Protein AF-A0A1W9MTR8-F1 (afdb_monomer_lite)

Foldseek 3Di:
DDPPPDPPPPPPVDPDDDQDDPRDGDPPDDPDPPPPPLPALQFQPDPDLAVVSLVQLVCVVVVHDDPRTDQSNDPPPPSDSHVVSNVVSVCVHVVVHD

Secondary structure (DSSP,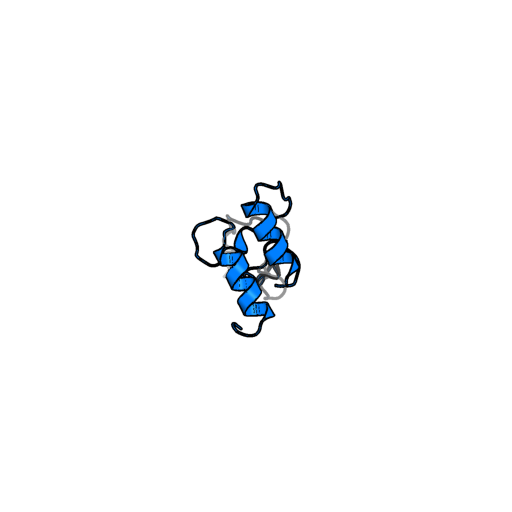 8-state):
--------TT-TT-TT--SEETTEE--------------TT--S-SSS-SHHHHHHHHHHHTT---SS--GGG-SSSSSS--HHHHHHHHHHHTTS--

Sequence (98 aa):
MMAYAGTLTTDQRGEGFPRVVNGRIDIGAFEGSLSSSPLYGNVNNDTTVDLTDAITALRVLAGISVTGLNPDADVNGDKKIGLEEVVYVLQKVAGLRN

Radius of gyration: 23.75 Å; chains: 1; bounding box: 46×62×35 Å

pLDDT: mean 81.11, std 17.85, range [42.81, 98.31]

Structure (mmCIF, N/CA/C/O backbone):
data_AF-A0A1W9MTR8-F1
#
_entry.id   AF-A0A1W9MTR8-F1
#
loop_
_atom_site.group_PDB
_atom_site.id
_atom_site.type_symbol
_atom_site.label_atom_id
_atom_site.label_alt_id
_atom_site.label_comp_id
_atom_site.label_asym_id
_atom_site.label_entity_id
_atom_site.label_seq_id
_atom_site.pdbx_PDB_ins_code
_atom_site.Cartn_x
_atom_site.Cartn_y
_atom_site.Cartn_z
_atom_site.occupancy
_atom_site.B_iso_or_equiv
_atom_site.auth_seq_id
_atom_site.auth_comp_id
_atom_site.auth_asym_id
_atom_site.auth_atom_id
_atom_site.pdbx_PDB_model_num
ATOM 1 N N . MET A 1 1 ? 33.886 50.713 -20.656 1.00 42.81 1 MET A N 1
ATOM 2 C CA . MET A 1 1 ? 32.485 50.613 -20.196 1.00 42.81 1 MET A CA 1
ATOM 3 C C . MET A 1 1 ? 32.413 49.411 -19.267 1.00 42.81 1 MET A C 1
ATOM 5 O O . MET A 1 1 ? 32.604 48.301 -19.737 1.00 42.81 1 MET A O 1
ATOM 9 N N . MET A 1 2 ? 32.315 49.640 -17.955 1.00 44.00 2 MET A N 1
ATOM 10 C CA . MET A 1 2 ? 32.367 48.581 -16.938 1.00 44.00 2 MET A CA 1
ATOM 11 C C . MET A 1 2 ? 30.987 47.929 -16.820 1.00 44.00 2 MET A C 1
ATOM 13 O O . MET A 1 2 ? 29.997 48.639 -16.657 1.00 44.00 2 MET A O 1
ATOM 17 N N . ALA A 1 3 ? 30.910 46.602 -16.926 1.00 48.75 3 ALA A N 1
ATOM 18 C CA . ALA A 1 3 ? 29.674 45.872 -16.676 1.00 48.75 3 ALA A CA 1
ATOM 19 C C . ALA A 1 3 ? 29.345 45.967 -15.179 1.00 48.75 3 ALA A C 1
ATOM 21 O O . ALA A 1 3 ? 30.090 45.475 -14.334 1.00 48.75 3 ALA A O 1
ATOM 22 N N . TYR A 1 4 ? 28.248 46.649 -14.858 1.00 53.72 4 TYR A N 1
ATOM 23 C CA . TYR A 1 4 ? 27.682 46.698 -13.518 1.00 53.72 4 TYR A CA 1
ATOM 24 C C . TYR A 1 4 ? 27.172 45.297 -13.163 1.00 53.72 4 TYR A C 1
ATOM 26 O O . TYR A 1 4 ? 26.123 44.867 -13.641 1.00 53.72 4 TYR A O 1
ATOM 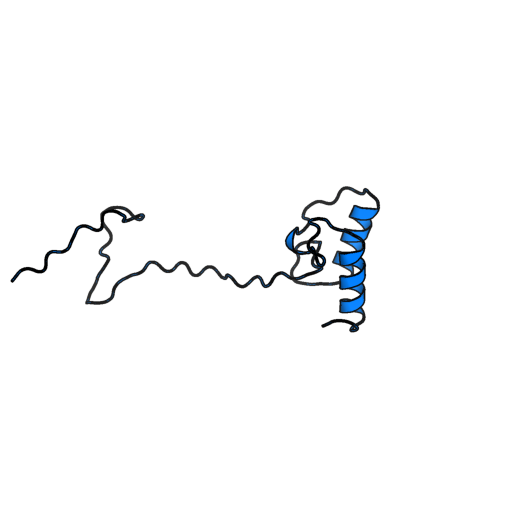34 N N . ALA A 1 5 ? 27.943 44.559 -12.3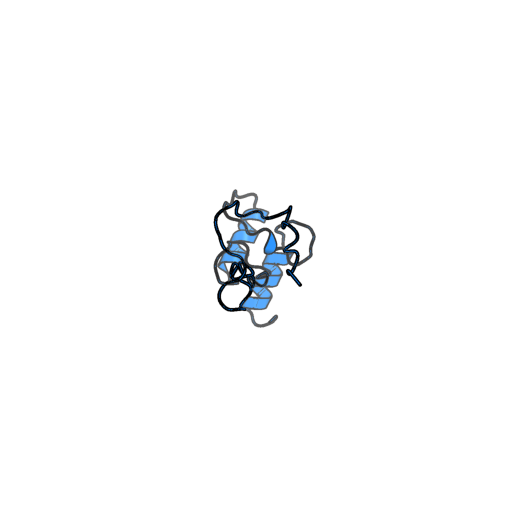64 1.00 52.62 5 ALA A N 1
ATOM 35 C CA . ALA A 1 5 ? 27.474 43.338 -11.730 1.00 52.62 5 ALA A CA 1
ATOM 36 C C . ALA A 1 5 ? 26.551 43.756 -10.583 1.00 52.62 5 ALA A C 1
ATOM 38 O O . ALA A 1 5 ? 27.010 44.024 -9.474 1.00 52.62 5 ALA A O 1
ATOM 39 N N . GLY A 1 6 ? 25.257 43.888 -10.882 1.00 54.25 6 GLY A N 1
ATOM 40 C CA . GLY A 1 6 ? 24.239 44.063 -9.856 1.00 54.25 6 GLY A CA 1
ATOM 41 C C . GLY A 1 6 ? 24.407 42.966 -8.810 1.00 54.25 6 GLY A C 1
ATOM 42 O O . GLY A 1 6 ? 24.397 41.778 -9.138 1.00 54.25 6 GLY A O 1
ATOM 43 N N . THR A 1 7 ? 24.634 43.374 -7.568 1.00 56.38 7 THR A N 1
ATOM 44 C CA . THR A 1 7 ? 24.758 42.489 -6.417 1.00 56.38 7 THR A CA 1
ATOM 45 C C . THR A 1 7 ? 23.505 41.619 -6.351 1.00 56.38 7 THR A C 1
ATOM 47 O O . THR A 1 7 ? 22.391 42.134 -6.277 1.00 56.38 7 THR A O 1
ATOM 50 N N . LEU A 1 8 ? 23.668 40.299 -6.427 1.00 56.91 8 LEU A N 1
ATOM 51 C CA . LEU A 1 8 ? 22.562 39.356 -6.287 1.00 56.91 8 LEU A CA 1
ATOM 52 C C . LEU A 1 8 ? 22.142 39.352 -4.817 1.00 56.91 8 LEU A C 1
ATOM 54 O O . LEU A 1 8 ? 22.771 38.715 -3.981 1.00 56.91 8 LEU A O 1
ATOM 58 N N . THR A 1 9 ? 21.098 40.111 -4.498 1.00 57.50 9 THR A N 1
ATOM 59 C CA . THR A 1 9 ? 20.636 40.343 -3.121 1.00 57.50 9 THR A CA 1
ATOM 60 C C . THR A 1 9 ? 19.959 39.126 -2.477 1.00 57.50 9 THR A C 1
ATOM 62 O O . THR A 1 9 ? 19.625 39.175 -1.298 1.00 57.50 9 THR A O 1
ATOM 65 N N . THR A 1 10 ? 19.767 38.029 -3.219 1.00 57.81 10 THR A N 1
ATOM 66 C CA . THR A 1 10 ? 19.098 36.794 -2.765 1.00 57.81 10 THR A CA 1
ATOM 67 C C . THR A 1 10 ? 19.965 35.538 -2.917 1.00 57.81 10 THR A C 1
ATOM 69 O O . THR A 1 10 ? 19.450 34.434 -3.104 1.00 57.81 10 THR A O 1
ATOM 72 N N . ASP A 1 11 ? 21.292 35.671 -2.833 1.00 63.94 11 ASP A N 1
ATOM 73 C CA . ASP A 1 11 ? 22.176 34.506 -2.762 1.00 63.94 11 ASP A CA 1
ATOM 74 C C . ASP A 1 11 ? 21.932 33.693 -1.476 1.00 63.94 11 ASP A C 1
ATOM 76 O O . ASP A 1 11 ? 22.363 34.077 -0.392 1.00 63.94 11 ASP A O 1
ATOM 80 N N . GLN A 1 12 ? 21.270 32.541 -1.599 1.00 61.19 12 GLN A N 1
ATOM 81 C CA . GLN A 1 12 ? 21.015 31.643 -0.468 1.00 61.19 12 GLN A CA 1
ATOM 82 C C . GLN A 1 12 ? 22.241 30.815 -0.028 1.00 61.19 12 GLN A C 1
ATOM 84 O O . GLN A 1 12 ? 22.157 30.129 0.987 1.00 61.19 12 GLN A O 1
ATOM 89 N N . ARG A 1 13 ? 23.374 30.856 -0.751 1.00 65.12 13 ARG A N 1
ATOM 90 C CA . ARG A 1 13 ? 24.605 30.108 -0.414 1.00 65.12 13 ARG A CA 1
ATOM 91 C C . ARG A 1 13 ? 25.617 30.908 0.416 1.00 65.12 13 ARG A C 1
ATOM 93 O O . ARG A 1 13 ? 26.515 30.301 0.992 1.00 65.12 13 ARG A O 1
ATOM 100 N N . GLY A 1 14 ? 25.473 32.232 0.493 1.00 61.16 14 GLY A N 1
ATOM 101 C CA . GLY A 1 14 ? 26.403 33.124 1.200 1.00 61.16 14 GLY A CA 1
ATOM 102 C C . GLY A 1 14 ? 27.602 33.593 0.359 1.00 61.16 14 GLY A C 1
ATOM 103 O O . GLY A 1 14 ? 27.837 33.114 -0.751 1.00 61.16 14 GLY A O 1
ATOM 104 N N . GLU A 1 15 ? 28.350 34.576 0.874 1.00 63.88 15 GLU A N 1
ATOM 105 C CA . GLU A 1 15 ? 29.499 35.171 0.173 1.00 63.88 15 GLU A CA 1
ATOM 106 C C . GLU A 1 15 ? 30.679 34.190 0.029 1.00 63.88 15 GLU A C 1
ATOM 108 O O . GLU A 1 15 ? 30.948 33.391 0.923 1.00 63.88 15 GLU A O 1
ATOM 113 N N . GLY A 1 16 ? 31.411 34.269 -1.091 1.00 65.69 16 GLY A N 1
ATOM 114 C CA . GLY A 1 16 ? 32.647 33.500 -1.321 1.00 65.69 16 GLY A CA 1
ATOM 115 C C . GLY A 1 16 ? 32.606 32.467 -2.454 1.00 65.69 16 GLY A C 1
ATOM 116 O O . GLY A 1 16 ? 33.641 31.884 -2.768 1.00 65.69 16 GLY A O 1
ATOM 117 N N . PHE A 1 17 ? 31.463 32.275 -3.121 1.00 62.16 17 PHE A N 1
ATOM 118 C CA . PHE A 1 17 ? 31.326 31.334 -4.242 1.00 62.16 17 PHE A CA 1
ATOM 119 C C . PHE A 1 17 ? 31.070 32.069 -5.573 1.00 62.16 17 PHE A C 1
ATOM 121 O O . PHE A 1 17 ? 29.953 32.545 -5.799 1.00 62.16 17 PHE A O 1
ATOM 128 N N . PRO A 1 18 ? 32.063 32.175 -6.483 1.00 65.44 18 PRO A N 1
ATOM 129 C CA . PRO A 1 18 ? 31.872 32.804 -7.789 1.00 65.44 18 PRO A CA 1
ATOM 130 C C . PRO A 1 18 ? 30.767 32.107 -8.599 1.00 65.44 18 PRO A C 1
ATOM 132 O O . PRO A 1 18 ? 30.869 30.929 -8.923 1.00 65.44 18 PRO A O 1
ATOM 135 N N . ARG A 1 19 ? 29.708 32.842 -8.958 1.00 64.62 19 ARG A N 1
ATOM 136 C CA . ARG A 1 19 ? 28.556 32.321 -9.730 1.00 64.62 19 ARG A CA 1
ATOM 137 C C . ARG A 1 19 ? 28.832 32.145 -11.220 1.00 64.62 19 ARG A C 1
ATOM 139 O O . ARG A 1 19 ? 28.071 31.478 -11.916 1.00 64.62 19 ARG A O 1
ATOM 146 N N . VAL A 1 20 ? 29.896 32.777 -11.702 1.00 63.88 20 VAL A N 1
ATOM 147 C CA . VAL A 1 20 ? 30.325 32.733 -13.095 1.00 63.88 20 VAL A CA 1
ATOM 148 C C . VAL A 1 20 ? 31.825 32.499 -13.108 1.00 63.88 20 VAL A C 1
ATOM 150 O O . VAL A 1 20 ? 32.592 33.353 -12.667 1.00 63.88 20 VAL A O 1
ATOM 153 N N . VAL A 1 21 ? 32.242 31.349 -13.631 1.00 65.38 21 VAL A N 1
ATOM 154 C CA . VAL A 1 21 ? 33.653 31.031 -13.876 1.00 65.38 21 VAL A CA 1
ATOM 155 C C . VAL A 1 21 ? 33.786 30.688 -15.355 1.00 65.38 21 VAL A C 1
ATOM 157 O O . VAL A 1 21 ? 33.062 29.838 -15.871 1.00 65.38 21 VAL A O 1
ATOM 160 N N . ASN A 1 22 ? 34.679 31.383 -16.066 1.00 54.50 22 ASN A N 1
ATOM 161 C CA . ASN A 1 22 ? 34.936 31.177 -17.499 1.00 54.50 22 ASN A CA 1
ATOM 162 C C . ASN A 1 22 ? 33.673 31.215 -18.389 1.00 54.50 22 ASN A C 1
ATOM 164 O O . ASN A 1 22 ? 33.537 30.428 -19.324 1.00 54.50 22 ASN A O 1
ATOM 168 N N . GLY A 1 23 ? 32.728 32.113 -18.089 1.00 63.56 23 GLY A N 1
ATOM 169 C CA . GLY A 1 23 ? 31.521 32.327 -18.900 1.00 63.56 23 GLY A CA 1
ATOM 170 C C . GLY A 1 23 ? 30.420 31.273 -18.736 1.00 63.56 23 GLY A C 1
ATOM 171 O O . GLY A 1 23 ? 29.387 31.380 -19.393 1.00 63.56 23 GLY A O 1
ATOM 172 N N . ARG A 1 24 ? 30.597 30.284 -17.852 1.00 55.78 24 ARG A N 1
ATOM 173 C CA . ARG A 1 24 ? 29.536 29.353 -17.451 1.00 55.78 24 ARG A CA 1
ATOM 174 C C . ARG A 1 24 ? 28.931 29.805 -16.124 1.00 55.78 24 ARG A C 1
ATOM 176 O O . ARG A 1 24 ? 29.660 30.081 -15.174 1.00 55.78 24 ARG A O 1
ATOM 183 N N . ILE A 1 25 ? 27.604 29.900 -16.092 1.00 65.88 25 ILE A N 1
ATOM 184 C CA . ILE A 1 25 ? 26.823 30.195 -14.887 1.00 65.88 25 ILE A CA 1
ATOM 185 C C . ILE A 1 25 ? 26.605 28.874 -14.148 1.00 65.88 25 ILE A C 1
ATOM 187 O O . ILE A 1 25 ? 26.066 27.934 -14.730 1.00 65.88 25 ILE A O 1
ATOM 191 N N . ASP A 1 26 ? 27.009 28.808 -12.884 1.00 64.94 26 ASP A N 1
ATOM 192 C CA . ASP A 1 26 ? 26.721 27.671 -12.010 1.00 64.94 26 ASP A CA 1
ATOM 193 C C . ASP A 1 26 ? 25.369 27.896 -11.306 1.00 64.94 26 ASP A C 1
ATOM 195 O O . ASP A 1 26 ? 25.219 28.793 -10.467 1.00 64.94 26 ASP A O 1
ATOM 199 N N . ILE A 1 27 ? 24.352 27.127 -11.709 1.00 66.44 27 ILE A N 1
ATOM 200 C CA . ILE A 1 27 ? 22.958 27.282 -11.254 1.00 66.44 27 ILE A CA 1
ATOM 201 C C . ILE A 1 27 ? 22.667 26.464 -9.982 1.00 66.44 27 ILE A C 1
ATOM 203 O O . ILE A 1 27 ? 21.611 26.640 -9.384 1.00 66.44 27 ILE A O 1
ATOM 207 N N . GLY A 1 28 ? 23.606 25.653 -9.479 1.00 62.84 28 GLY A N 1
ATOM 208 C CA . GLY A 1 28 ? 23.378 24.887 -8.247 1.00 62.84 28 GLY A CA 1
ATOM 209 C C . GLY A 1 28 ? 22.199 23.917 -8.369 1.00 62.84 28 GLY A C 1
ATOM 210 O O . GLY A 1 28 ? 21.285 23.941 -7.546 1.00 62.84 28 GLY A O 1
ATOM 211 N N . ALA A 1 29 ? 22.200 23.088 -9.415 1.00 66.38 29 ALA A N 1
ATOM 212 C CA . ALA A 1 29 ? 21.224 22.017 -9.552 1.00 66.38 29 ALA A CA 1
ATOM 213 C C . ALA A 1 29 ? 21.470 20.965 -8.460 1.00 66.38 29 ALA A C 1
ATOM 215 O O . ALA A 1 29 ? 22.528 20.341 -8.423 1.00 66.38 29 ALA A O 1
ATOM 216 N N . PHE A 1 30 ? 20.499 20.769 -7.569 1.00 61.38 30 PHE A N 1
ATOM 217 C CA . PHE A 1 30 ? 20.413 19.525 -6.818 1.00 61.38 30 PHE A CA 1
ATOM 218 C C . PHE A 1 30 ? 19.730 18.498 -7.728 1.00 61.38 30 PHE A C 1
ATOM 220 O O . PHE A 1 30 ? 18.631 18.734 -8.229 1.00 61.38 30 PHE A O 1
ATOM 227 N N . GLU A 1 31 ? 20.378 17.362 -7.973 1.00 58.69 31 GLU A N 1
ATOM 228 C CA . GLU A 1 31 ? 19.739 16.220 -8.626 1.00 58.69 31 GLU A CA 1
ATOM 229 C C . GLU A 1 31 ? 18.903 15.493 -7.571 1.00 58.69 31 GLU A C 1
ATOM 231 O O . GLU A 1 31 ? 19.322 14.515 -6.957 1.00 58.69 31 GLU A O 1
ATOM 236 N N . GLY A 1 32 ? 17.713 16.019 -7.287 1.00 60.22 32 GLY A N 1
ATOM 237 C CA . GLY A 1 32 ? 16.699 15.209 -6.631 1.00 60.22 32 GLY A CA 1
ATOM 238 C C . GLY A 1 32 ? 16.264 14.141 -7.627 1.00 60.22 32 GLY A C 1
ATOM 239 O O . GLY A 1 32 ? 15.776 14.485 -8.703 1.00 60.22 32 GLY A O 1
ATOM 240 N N . SER A 1 33 ? 16.424 12.860 -7.294 1.00 56.97 33 SER A N 1
ATOM 241 C CA . SER A 1 33 ? 15.787 11.769 -8.040 1.00 56.97 33 SER A CA 1
ATOM 242 C C . SER A 1 33 ? 14.267 11.856 -7.826 1.00 56.97 33 SER A C 1
ATOM 244 O O . SER A 1 33 ? 13.688 11.144 -7.014 1.00 56.97 33 SER A O 1
ATOM 246 N N . LEU A 1 34 ? 13.616 12.824 -8.476 1.00 55.97 34 LEU A N 1
ATOM 247 C CA . LEU A 1 34 ? 12.205 13.169 -8.290 1.00 55.97 34 LEU A CA 1
ATOM 248 C C . LEU A 1 34 ? 11.330 12.463 -9.320 1.00 55.97 34 LEU A C 1
ATOM 250 O O . LEU A 1 34 ? 10.566 13.080 -10.058 1.00 55.97 34 LEU A O 1
ATOM 254 N N . SER A 1 35 ? 11.439 11.142 -9.367 1.00 54.91 35 SER A N 1
ATOM 255 C CA . SER A 1 35 ? 10.401 10.328 -9.992 1.00 54.91 35 SER A CA 1
ATOM 256 C C . SER A 1 35 ? 10.123 9.083 -9.161 1.00 54.91 35 SER A C 1
ATOM 258 O O . SER A 1 35 ? 10.128 7.964 -9.660 1.00 54.91 35 SER A O 1
ATOM 260 N N . SER A 1 36 ? 9.807 9.273 -7.877 1.00 60.16 36 SER A N 1
ATOM 261 C CA . SER A 1 36 ? 8.892 8.336 -7.225 1.00 60.16 36 SER A CA 1
ATOM 262 C C . SER A 1 36 ? 7.512 8.578 -7.837 1.00 60.16 36 SER A C 1
ATOM 264 O O . SER A 1 36 ? 6.714 9.363 -7.327 1.00 60.16 36 SER A O 1
ATOM 266 N N . SER A 1 37 ? 7.257 7.987 -9.006 1.00 58.69 37 SER A N 1
ATOM 267 C CA . SER A 1 37 ? 5.883 7.855 -9.482 1.00 58.69 37 SER A CA 1
ATOM 268 C C . SER A 1 37 ? 5.095 7.197 -8.343 1.00 58.69 37 SER A C 1
ATOM 270 O O . SER A 1 37 ? 5.560 6.162 -7.854 1.00 58.69 37 SER A O 1
ATOM 272 N N . PRO A 1 38 ? 4.002 7.809 -7.848 1.00 64.00 38 PRO A N 1
ATOM 273 C CA . PRO A 1 38 ? 3.264 7.261 -6.721 1.00 64.00 38 PRO A CA 1
ATOM 274 C C . PRO A 1 38 ? 2.838 5.843 -7.080 1.00 64.00 38 PRO A C 1
ATOM 276 O O . PRO A 1 38 ? 2.129 5.607 -8.063 1.00 64.00 38 PRO A O 1
ATOM 279 N N . LEU A 1 39 ? 3.357 4.881 -6.322 1.00 82.44 39 LEU A N 1
ATOM 280 C CA . LEU A 1 39 ? 3.067 3.477 -6.530 1.00 82.44 39 LEU A CA 1
ATOM 281 C C . LEU A 1 39 ? 1.710 3.209 -5.869 1.00 82.44 39 LEU A C 1
ATOM 283 O O . LEU A 1 39 ? 1.641 2.789 -4.720 1.00 82.44 39 LEU A O 1
ATOM 287 N N . TYR A 1 40 ? 0.623 3.525 -6.575 1.00 90.88 40 TYR A N 1
ATOM 288 C CA . TYR A 1 40 ? -0.734 3.287 -6.079 1.00 90.88 40 TYR A CA 1
ATOM 289 C C . TYR A 1 40 ? -0.885 1.845 -5.587 1.00 90.88 40 TYR A C 1
ATOM 291 O O . TYR A 1 40 ? -0.440 0.904 -6.254 1.00 90.88 40 TYR A O 1
ATOM 299 N N . GLY A 1 41 ? -1.497 1.679 -4.415 1.00 92.81 41 GLY A N 1
ATOM 300 C CA . GLY A 1 41 ? -1.631 0.386 -3.752 1.00 92.81 41 GLY A CA 1
ATOM 301 C C . GLY A 1 41 ? -0.370 -0.145 -3.057 1.00 92.81 41 GLY A C 1
ATOM 302 O O . GLY A 1 41 ? -0.464 -1.209 -2.465 1.00 92.81 41 GLY A O 1
ATOM 303 N N . ASN A 1 42 ? 0.776 0.547 -3.077 1.00 95.75 42 ASN A N 1
ATOM 304 C CA . ASN A 1 42 ? 1.937 0.209 -2.237 1.00 95.75 42 ASN A CA 1
ATOM 305 C C . ASN A 1 42 ? 1.713 0.741 -0.823 1.00 95.75 42 ASN A C 1
ATOM 307 O O . ASN A 1 42 ? 2.046 1.887 -0.534 1.00 95.75 42 ASN A O 1
ATOM 311 N N . VAL A 1 43 ? 1.120 -0.073 0.039 1.00 96.44 43 VAL A N 1
ATOM 312 C CA . VAL A 1 43 ? 0.675 0.291 1.386 1.00 96.44 43 VAL A CA 1
ATOM 313 C C . VAL A 1 43 ? 1.814 0.187 2.397 1.00 96.44 43 VAL A C 1
ATOM 315 O O . VAL A 1 43 ? 1.827 0.942 3.371 1.00 96.44 43 VAL A O 1
ATOM 318 N N . ASN A 1 44 ? 2.762 -0.733 2.195 1.00 95.25 44 ASN A N 1
ATOM 319 C CA . ASN A 1 44 ? 3.849 -1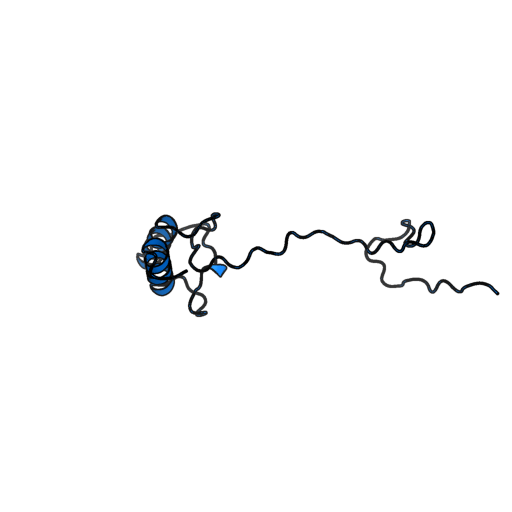.001 3.143 1.00 95.25 44 ASN A CA 1
ATOM 320 C C . ASN A 1 44 ? 5.125 -0.158 2.897 1.00 95.25 44 ASN A C 1
ATOM 322 O O . ASN A 1 44 ? 6.097 -0.303 3.643 1.00 95.25 44 ASN A O 1
ATOM 326 N N . ASN A 1 45 ? 5.102 0.722 1.889 1.00 93.06 45 ASN A N 1
ATOM 327 C CA . ASN A 1 45 ? 6.202 1.597 1.483 1.00 93.06 45 ASN A CA 1
ATOM 328 C C . ASN A 1 45 ? 7.474 0.849 1.039 1.00 93.06 45 ASN A C 1
ATOM 330 O O . ASN A 1 45 ? 8.591 1.313 1.295 1.00 93.06 45 ASN A O 1
ATOM 334 N N . ASP A 1 46 ? 7.323 -0.309 0.394 1.00 92.25 46 ASP A N 1
ATOM 335 C CA . ASP A 1 46 ? 8.431 -1.006 -0.256 1.00 92.25 46 ASP A CA 1
ATOM 336 C C . ASP A 1 46 ? 8.571 -0.603 -1.738 1.00 92.25 46 ASP A C 1
ATOM 338 O O . ASP A 1 46 ? 8.127 0.466 -2.156 1.00 92.25 46 ASP A O 1
ATOM 342 N N . THR A 1 47 ? 9.294 -1.378 -2.544 1.00 90.88 47 THR A N 1
ATOM 343 C CA . THR A 1 47 ? 9.552 -1.053 -3.959 1.00 90.88 47 THR A CA 1
ATOM 344 C C . THR A 1 47 ? 8.542 -1.662 -4.936 1.00 90.88 47 THR A C 1
ATOM 346 O O . THR A 1 47 ? 8.715 -1.540 -6.150 1.00 90.88 47 THR A O 1
ATOM 349 N N . THR A 1 48 ? 7.527 -2.363 -4.444 1.00 92.44 48 THR A N 1
ATOM 350 C CA . THR A 1 48 ? 6.621 -3.221 -5.213 1.00 92.44 48 THR A CA 1
ATOM 351 C C . THR A 1 48 ? 5.155 -2.977 -4.847 1.00 92.44 48 THR A C 1
ATOM 353 O O . THR A 1 48 ? 4.846 -2.264 -3.905 1.00 92.44 48 THR A O 1
ATOM 356 N N . VAL A 1 49 ? 4.237 -3.494 -5.674 1.00 94.50 49 VAL A N 1
ATOM 357 C CA . VAL A 1 49 ? 2.811 -3.596 -5.321 1.00 94.50 49 VAL A CA 1
ATOM 358 C C . VAL A 1 49 ? 2.444 -5.067 -5.389 1.00 94.50 49 VAL A C 1
ATOM 360 O O . VAL A 1 49 ? 2.310 -5.610 -6.490 1.00 94.50 49 VAL A O 1
ATOM 363 N N . ASP A 1 50 ? 2.334 -5.722 -4.239 1.00 96.25 50 ASP A N 1
ATOM 364 C CA . ASP A 1 50 ? 2.119 -7.164 -4.150 1.00 96.25 50 ASP A CA 1
ATOM 365 C C . ASP A 1 50 ? 1.166 -7.564 -3.012 1.00 96.25 50 ASP A C 1
ATOM 367 O O . ASP A 1 50 ? 0.529 -6.734 -2.368 1.00 96.25 50 ASP A O 1
ATOM 371 N N . LEU A 1 51 ? 1.002 -8.867 -2.767 1.00 97.81 51 LEU A N 1
ATOM 372 C CA . LEU A 1 51 ? 0.073 -9.343 -1.736 1.00 97.81 51 LEU A CA 1
ATOM 373 C C . LEU A 1 51 ? 0.425 -8.852 -0.322 1.00 97.81 51 LEU A C 1
ATOM 375 O O . LEU A 1 51 ? -0.465 -8.804 0.527 1.00 97.81 51 LEU A O 1
ATOM 379 N N . THR A 1 52 ? 1.670 -8.462 -0.056 1.00 97.62 52 THR A N 1
ATOM 380 C CA . THR A 1 52 ? 2.091 -7.855 1.212 1.00 97.62 52 THR A CA 1
ATOM 381 C C . THR A 1 52 ? 1.341 -6.554 1.466 1.00 97.62 52 THR A C 1
ATOM 383 O O . THR A 1 52 ? 0.905 -6.317 2.597 1.00 97.62 52 THR A O 1
ATOM 386 N N . ASP A 1 53 ? 1.093 -5.754 0.430 1.00 97.50 53 ASP A N 1
ATOM 387 C CA . ASP A 1 53 ? 0.296 -4.533 0.532 1.00 97.50 53 ASP A CA 1
ATOM 388 C C . ASP A 1 53 ? -1.164 -4.829 0.856 1.00 97.50 53 ASP A C 1
ATOM 390 O O . ASP A 1 53 ? -1.733 -4.231 1.772 1.00 97.50 53 ASP A O 1
ATOM 394 N N . ALA A 1 54 ? -1.754 -5.819 0.175 1.00 97.75 54 ALA A N 1
ATOM 395 C CA . ALA A 1 54 ? -3.131 -6.241 0.431 1.00 97.75 54 ALA A CA 1
ATOM 396 C C . ALA A 1 54 ? -3.307 -6.724 1.878 1.00 97.75 54 ALA A C 1
ATOM 398 O O . ALA A 1 54 ? -4.260 -6.336 2.557 1.00 97.75 54 ALA A O 1
ATOM 399 N N . ILE A 1 55 ? -2.373 -7.535 2.384 1.00 97.94 55 ILE A N 1
ATOM 400 C CA . ILE A 1 55 ? -2.396 -7.993 3.777 1.00 97.94 55 ILE A CA 1
ATOM 401 C C . ILE A 1 55 ? -2.191 -6.821 4.744 1.00 97.94 55 ILE A C 1
ATOM 403 O O . ILE A 1 55 ? -2.851 -6.763 5.782 1.00 97.94 55 ILE A O 1
ATOM 407 N N . THR A 1 56 ? -1.323 -5.866 4.415 1.00 97.94 56 THR A N 1
ATOM 408 C CA . THR A 1 56 ? -1.077 -4.681 5.248 1.00 97.94 56 THR A CA 1
ATOM 409 C C . THR A 1 56 ? -2.322 -3.794 5.348 1.00 97.94 56 THR A C 1
ATOM 411 O O . THR A 1 56 ? -2.705 -3.419 6.457 1.00 97.94 56 THR A O 1
ATOM 414 N N . ALA A 1 57 ? -3.024 -3.550 4.239 1.00 97.38 57 ALA A N 1
ATOM 415 C CA . ALA A 1 57 ? -4.300 -2.832 4.234 1.00 97.38 57 ALA A CA 1
ATOM 416 C C . ALA A 1 57 ? -5.401 -3.584 5.003 1.00 97.38 57 ALA A C 1
ATOM 418 O O . ALA A 1 57 ? -6.106 -2.990 5.818 1.00 97.38 57 ALA A O 1
A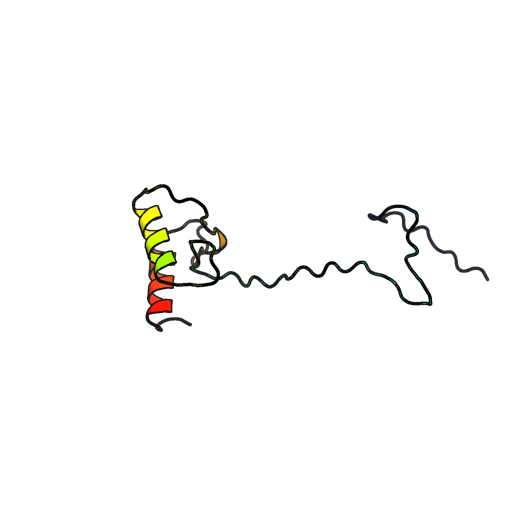TOM 419 N N . LEU A 1 58 ? -5.509 -4.909 4.844 1.00 98.19 58 LEU A N 1
ATOM 420 C CA . LEU A 1 58 ? -6.461 -5.723 5.612 1.00 98.19 58 LEU A CA 1
ATOM 421 C C . LEU A 1 58 ? -6.189 -5.679 7.122 1.00 98.19 58 LEU A C 1
ATOM 423 O O . LEU A 1 58 ? -7.132 -5.662 7.912 1.00 98.19 58 LEU A O 1
ATOM 427 N N . ARG A 1 59 ? -4.919 -5.616 7.543 1.00 98.31 59 ARG A N 1
ATOM 428 C CA . ARG A 1 59 ? -4.560 -5.418 8.957 1.00 98.31 59 ARG A CA 1
ATOM 429 C C . ARG A 1 59 ? -5.054 -4.069 9.479 1.00 98.31 59 ARG A C 1
ATOM 431 O O . ARG A 1 59 ? -5.602 -4.031 10.578 1.00 98.31 59 ARG A O 1
ATOM 438 N N . VAL A 1 60 ? -4.913 -3.001 8.691 1.00 96.12 60 VAL A N 1
ATOM 439 C CA . VAL A 1 60 ? -5.443 -1.670 9.036 1.00 96.12 60 VAL A CA 1
ATOM 440 C C . VAL A 1 60 ? -6.966 -1.718 9.193 1.00 96.12 60 VAL A C 1
ATOM 442 O O . VAL A 1 60 ? -7.487 -1.270 10.213 1.00 96.12 60 VAL A O 1
ATOM 445 N N . LEU A 1 61 ? -7.675 -2.346 8.250 1.00 97.00 61 LEU A N 1
ATOM 446 C CA . LEU A 1 61 ? -9.132 -2.531 8.313 1.00 97.00 61 LEU A CA 1
ATOM 447 C C . LEU A 1 61 ? -9.583 -3.382 9.510 1.00 97.00 61 LEU A C 1
ATOM 449 O O . LEU A 1 61 ? -10.645 -3.141 10.079 1.00 97.00 61 LEU A O 1
ATOM 453 N N . ALA A 1 62 ? -8.766 -4.351 9.923 1.00 98.00 62 ALA A N 1
ATOM 454 C CA . ALA A 1 62 ? -9.001 -5.163 11.113 1.00 98.00 62 ALA A CA 1
ATOM 455 C C . ALA A 1 62 ? -8.708 -4.422 12.435 1.00 98.00 62 ALA A C 1
ATOM 457 O O . ALA A 1 62 ? -8.829 -5.016 13.506 1.00 98.00 62 ALA A O 1
ATOM 458 N N . GLY A 1 63 ? -8.296 -3.149 12.385 1.00 96.25 63 GLY A N 1
ATOM 459 C CA . GLY A 1 63 ? -7.934 -2.364 13.567 1.00 96.25 63 GLY A CA 1
ATOM 460 C C . GLY A 1 63 ? -6.606 -2.784 14.203 1.00 96.25 63 GLY A C 1
ATOM 461 O O . GLY A 1 63 ? -6.337 -2.441 15.353 1.00 96.25 63 GLY A O 1
ATOM 462 N N . ILE A 1 64 ? -5.772 -3.537 13.481 1.00 97.69 64 ILE A N 1
ATOM 463 C CA . ILE A 1 64 ? -4.437 -3.915 13.940 1.00 97.69 64 ILE A CA 1
ATOM 464 C C . ILE A 1 64 ? -3.502 -2.736 13.683 1.00 97.69 64 ILE A C 1
ATOM 466 O O . ILE A 1 64 ? -3.382 -2.269 12.553 1.00 97.69 64 ILE A O 1
ATOM 470 N N . SER A 1 65 ? -2.786 -2.288 14.714 1.00 94.88 65 SER A N 1
ATOM 471 C CA . SER A 1 65 ? -1.782 -1.234 14.563 1.00 94.88 65 SER A CA 1
ATOM 472 C C . SER A 1 65 ? -0.660 -1.673 13.617 1.00 94.88 65 SER A C 1
ATOM 474 O O . SER A 1 65 ? 0.008 -2.689 13.838 1.00 94.88 65 SER A O 1
ATOM 476 N N . VAL A 1 66 ? -0.442 -0.883 12.568 1.00 95.38 66 VAL A N 1
ATOM 477 C CA . VAL A 1 66 ? 0.623 -1.055 11.575 1.00 95.38 66 VAL A CA 1
ATOM 478 C C . VAL A 1 66 ? 1.464 0.220 11.540 1.00 95.38 66 VAL A C 1
ATOM 480 O O . VAL A 1 66 ? 0.930 1.324 11.586 1.00 95.38 66 VAL A O 1
ATOM 483 N N . THR A 1 67 ? 2.783 0.072 11.471 1.00 94.38 67 THR A N 1
ATOM 484 C CA . THR A 1 67 ? 3.739 1.176 11.305 1.00 94.38 67 THR A CA 1
ATOM 485 C C . THR A 1 67 ? 4.279 1.198 9.880 1.00 94.38 67 THR A C 1
ATOM 487 O O . THR A 1 67 ? 4.382 0.141 9.265 1.00 94.38 67 THR A O 1
ATOM 490 N N . GLY A 1 68 ? 4.698 2.368 9.391 1.00 91.00 68 GLY A N 1
ATOM 491 C CA . GLY A 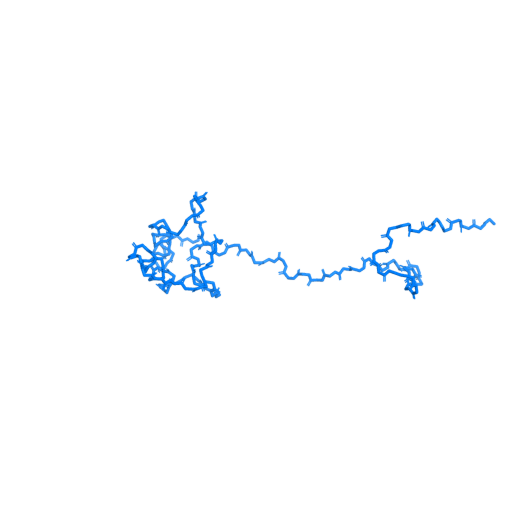1 68 ? 5.313 2.487 8.063 1.00 91.00 68 GLY A CA 1
ATOM 492 C C . GLY A 1 68 ? 4.315 2.451 6.904 1.00 91.00 68 GLY A C 1
ATOM 493 O O . GLY A 1 68 ? 4.677 2.035 5.814 1.00 91.00 68 GLY A O 1
ATOM 494 N N . LEU A 1 69 ? 3.066 2.866 7.141 1.00 93.81 69 LEU A N 1
ATOM 495 C CA . LEU A 1 69 ? 2.076 3.000 6.074 1.00 93.81 69 LEU A CA 1
ATOM 496 C C . LEU A 1 69 ? 2.484 4.109 5.104 1.00 93.81 69 LEU A C 1
ATOM 498 O O . LEU A 1 69 ? 2.893 5.186 5.541 1.00 93.81 69 LEU A O 1
ATOM 502 N N . ASN A 1 70 ? 2.318 3.851 3.812 1.00 93.25 70 ASN A N 1
ATOM 503 C CA . ASN A 1 70 ? 2.499 4.836 2.758 1.00 93.25 70 ASN A CA 1
ATOM 504 C C . ASN A 1 70 ? 1.184 5.600 2.498 1.00 93.25 70 ASN A C 1
ATOM 506 O O . ASN A 1 70 ? 0.227 4.998 2.007 1.00 93.25 70 ASN A O 1
ATOM 510 N N . PRO A 1 71 ? 1.099 6.912 2.783 1.00 89.69 71 PRO A N 1
ATOM 511 C CA . PRO A 1 71 ? -0.091 7.706 2.473 1.00 89.69 71 PRO A CA 1
ATOM 512 C C . PRO A 1 71 ? -0.352 7.851 0.969 1.00 89.69 71 PRO A C 1
ATOM 514 O O . PRO A 1 71 ? -1.498 8.041 0.575 1.00 89.69 71 PRO A O 1
ATOM 517 N N . ASP A 1 72 ? 0.686 7.730 0.134 1.00 90.81 72 ASP A N 1
ATOM 518 C CA . ASP A 1 72 ? 0.571 7.834 -1.326 1.00 90.81 72 ASP A CA 1
ATOM 519 C C . ASP A 1 72 ? -0.006 6.553 -1.963 1.00 90.81 72 ASP A C 1
ATOM 521 O O . ASP A 1 72 ? -0.209 6.497 -3.176 1.00 90.81 72 ASP A O 1
ATOM 525 N N . ALA A 1 73 ? -0.277 5.519 -1.156 1.00 94.19 73 ALA A N 1
ATOM 526 C CA . ALA A 1 73 ? -0.928 4.289 -1.598 1.00 94.19 73 ALA A CA 1
ATOM 527 C C . ALA A 1 73 ? -2.402 4.490 -1.979 1.00 94.19 73 ALA A C 1
ATOM 529 O O . ALA A 1 73 ? -2.931 3.656 -2.711 1.00 94.19 73 ALA A O 1
ATOM 530 N N . ASP A 1 74 ? -3.032 5.560 -1.482 1.00 94.44 74 ASP A N 1
ATOM 531 C CA . ASP A 1 74 ? -4.449 5.897 -1.649 1.00 94.44 74 ASP A CA 1
ATOM 532 C C . ASP A 1 74 ? -4.853 5.962 -3.131 1.00 94.44 74 ASP A C 1
ATOM 534 O O . ASP A 1 74 ? -4.399 6.814 -3.903 1.00 94.44 74 ASP A O 1
ATOM 538 N N . VAL A 1 75 ? -5.721 5.035 -3.536 1.00 95.38 75 VAL A N 1
ATOM 539 C CA . VAL A 1 75 ? -6.115 4.842 -4.935 1.00 95.38 75 VAL A CA 1
ATOM 540 C C . VAL A 1 75 ? -7.394 5.586 -5.307 1.00 95.38 75 VAL A C 1
ATOM 542 O O . VAL A 1 75 ? -7.688 5.708 -6.500 1.00 95.38 75 VAL A O 1
ATOM 545 N N . ASN A 1 76 ? -8.179 6.044 -4.326 1.00 94.38 76 ASN A N 1
ATOM 546 C CA . ASN A 1 76 ? -9.469 6.707 -4.549 1.00 94.38 76 ASN A CA 1
ATOM 547 C C . ASN A 1 76 ? -9.465 8.197 -4.143 1.00 94.38 76 ASN A C 1
ATOM 549 O O . ASN A 1 76 ? -10.405 8.919 -4.483 1.00 94.38 76 ASN A O 1
ATOM 553 N N . GLY A 1 77 ? -8.400 8.670 -3.491 1.00 93.50 77 GLY A N 1
ATOM 554 C CA . GLY A 1 77 ? -8.196 10.052 -3.069 1.00 93.50 77 GLY A CA 1
ATOM 555 C C . GLY A 1 77 ? -8.951 10.445 -1.796 1.00 93.50 77 GLY A C 1
ATOM 556 O O . GLY A 1 77 ? -9.173 11.642 -1.576 1.00 93.50 77 GLY A O 1
ATOM 557 N N . ASP A 1 78 ? -9.391 9.486 -0.977 1.00 95.38 78 ASP A N 1
ATOM 558 C CA . ASP A 1 78 ? -10.159 9.743 0.247 1.00 95.38 78 ASP A CA 1
ATOM 559 C C . ASP A 1 78 ? -9.295 9.981 1.505 1.00 95.38 78 ASP A C 1
ATOM 561 O O . ASP A 1 78 ? -9.825 10.306 2.577 1.00 95.38 78 ASP A O 1
ATOM 565 N N . LYS A 1 79 ? -7.967 9.910 1.352 1.00 92.75 79 LYS A N 1
ATOM 566 C CA . LYS A 1 79 ? -6.930 10.053 2.385 1.00 92.75 79 LYS A CA 1
ATOM 567 C C . LYS A 1 79 ? -6.931 8.941 3.434 1.00 92.75 79 LYS A C 1
ATOM 569 O O . LYS A 1 79 ? -6.498 9.175 4.569 1.00 92.75 79 LYS A O 1
ATOM 574 N N . LYS A 1 80 ? -7.429 7.752 3.100 1.00 93.25 80 LYS A N 1
ATOM 575 C CA . LYS A 1 80 ? -7.438 6.580 3.980 1.00 93.25 80 LYS A CA 1
ATOM 576 C C . LYS A 1 80 ? -6.840 5.370 3.271 1.00 93.25 80 LYS A C 1
ATOM 578 O O . LYS A 1 80 ? -6.693 5.343 2.062 1.00 93.25 80 LYS A O 1
ATOM 583 N N . ILE A 1 81 ? -6.488 4.367 4.076 1.00 94.44 81 ILE A N 1
ATOM 584 C CA . ILE A 1 81 ? -6.215 3.012 3.595 1.00 94.44 81 ILE A CA 1
ATOM 585 C C . ILE A 1 81 ? -7.475 2.190 3.862 1.00 94.44 81 ILE A C 1
ATOM 587 O O . ILE A 1 81 ? -7.846 1.968 5.020 1.00 94.44 81 ILE A O 1
ATOM 591 N N . GLY A 1 82 ? -8.151 1.806 2.788 1.00 95.06 82 GLY A N 1
ATOM 592 C CA . GLY A 1 82 ? -9.464 1.187 2.753 1.00 95.06 82 GLY A CA 1
ATOM 593 C C . GLY A 1 82 ? -9.490 -0.155 2.021 1.00 95.06 82 GLY A C 1
ATOM 594 O O . GLY A 1 82 ? -8.473 -0.817 1.802 1.00 95.06 82 GLY A O 1
ATOM 595 N N . LEU A 1 83 ? -10.699 -0.582 1.648 1.00 97.69 83 LEU A N 1
ATOM 596 C CA . LEU A 1 83 ? -10.885 -1.766 0.798 1.00 97.69 83 LEU A CA 1
ATOM 597 C C . LEU A 1 83 ? -10.447 -1.491 -0.641 1.00 97.69 83 LEU A C 1
ATOM 599 O O . LEU A 1 83 ? -10.153 -2.418 -1.390 1.00 97.69 83 LEU A O 1
ATOM 603 N N . GLU A 1 84 ? -10.405 -0.226 -1.023 1.00 97.38 84 GLU A N 1
ATOM 604 C CA . GLU A 1 84 ? -10.028 0.265 -2.331 1.00 97.38 84 GLU A CA 1
ATOM 605 C C . GLU A 1 84 ? -8.575 -0.094 -2.655 1.00 97.38 84 GLU A C 1
ATOM 607 O O . GLU A 1 84 ? -8.329 -0.670 -3.718 1.00 97.38 84 GLU A O 1
ATOM 612 N N . GLU A 1 85 ? -7.641 0.099 -1.716 1.00 96.75 85 GLU A N 1
ATOM 613 C CA . GLU A 1 85 ? -6.247 -0.348 -1.860 1.00 96.75 85 GLU A CA 1
ATOM 614 C C . GLU A 1 85 ? -6.165 -1.874 -1.963 1.00 96.75 85 GLU A C 1
ATOM 616 O O . GLU A 1 85 ? -5.464 -2.399 -2.827 1.00 96.75 85 GLU A O 1
ATOM 621 N N . VAL A 1 86 ? -6.927 -2.608 -1.141 1.00 97.94 86 VAL A N 1
ATOM 622 C CA . VAL A 1 86 ? -6.953 -4.083 -1.184 1.00 97.94 86 VAL A CA 1
ATOM 623 C C . VAL A 1 86 ? -7.397 -4.568 -2.564 1.00 97.94 86 VAL A C 1
ATOM 625 O O . VAL A 1 86 ? -6.742 -5.412 -3.176 1.00 97.94 86 VAL A O 1
ATOM 628 N N . VAL A 1 87 ? -8.502 -4.027 -3.080 1.00 97.81 87 VAL A N 1
ATOM 629 C CA . VAL A 1 87 ? -9.040 -4.392 -4.395 1.00 97.81 87 VAL A CA 1
ATOM 630 C C . VAL A 1 87 ? -8.072 -3.992 -5.505 1.00 97.81 87 VAL A C 1
ATOM 632 O O . VAL A 1 87 ? -7.864 -4.781 -6.427 1.00 97.81 87 VAL A O 1
ATOM 635 N N . TYR A 1 88 ? -7.447 -2.816 -5.414 1.00 96.81 88 TYR A N 1
ATOM 636 C CA . TYR A 1 88 ? -6.437 -2.371 -6.373 1.00 96.81 88 TYR A CA 1
ATOM 637 C C . TYR A 1 88 ? -5.275 -3.363 -6.460 1.00 96.81 88 TYR A C 1
ATOM 639 O O . TYR A 1 88 ? -4.927 -3.818 -7.552 1.00 96.81 88 TYR A O 1
ATOM 647 N N . VAL A 1 89 ? -4.699 -3.730 -5.313 1.00 97.25 89 VAL A N 1
ATOM 648 C CA . VAL A 1 89 ? -3.566 -4.656 -5.232 1.00 97.25 89 VAL A CA 1
ATOM 649 C C . VAL A 1 89 ? -3.947 -6.024 -5.789 1.00 97.25 89 VAL A C 1
ATOM 651 O O . VAL A 1 89 ? -3.221 -6.575 -6.612 1.00 97.25 89 VAL A O 1
ATOM 654 N N . LEU A 1 90 ? -5.113 -6.558 -5.414 1.00 97.94 90 LEU A N 1
ATOM 655 C CA . LEU A 1 90 ? -5.580 -7.850 -5.921 1.00 97.94 90 LEU A CA 1
ATOM 656 C C . LEU A 1 90 ? -5.794 -7.831 -7.437 1.00 97.94 90 LEU A C 1
ATOM 658 O O . LEU A 1 90 ? -5.426 -8.789 -8.111 1.00 97.94 90 LEU A O 1
ATOM 662 N N . GLN A 1 91 ? -6.340 -6.745 -7.992 1.00 97.62 91 GLN A N 1
ATOM 663 C CA . GLN A 1 91 ? -6.471 -6.588 -9.442 1.00 97.62 91 GLN A CA 1
ATOM 664 C C . GLN A 1 91 ? -5.105 -6.542 -10.132 1.00 97.62 91 GLN A C 1
ATOM 666 O O . GLN A 1 91 ? -4.947 -7.154 -11.188 1.00 97.62 91 GLN A O 1
ATOM 671 N N . LYS A 1 92 ? -4.125 -5.855 -9.536 1.00 95.31 92 LYS A N 1
ATOM 672 C CA . LYS A 1 92 ? -2.764 -5.748 -10.072 1.00 95.31 92 LYS A CA 1
ATOM 673 C C . LYS A 1 92 ? -2.037 -7.092 -10.049 1.00 95.31 92 LYS A C 1
ATOM 675 O O . LYS A 1 92 ? -1.538 -7.536 -11.078 1.00 95.31 92 LYS A O 1
ATOM 680 N N . VAL A 1 93 ? -2.071 -7.797 -8.918 1.00 95.44 93 VAL A N 1
ATOM 681 C CA . VAL A 1 93 ? -1.467 -9.133 -8.765 1.00 95.44 93 VAL A CA 1
ATOM 682 C C . VAL A 1 93 ? -2.162 -10.176 -9.648 1.00 95.44 93 VAL A C 1
ATOM 684 O O . VAL A 1 93 ? -1.505 -11.061 -10.190 1.00 95.44 93 VAL A O 1
ATOM 687 N N . ALA A 1 94 ? -3.477 -10.067 -9.844 1.00 97.12 94 ALA A N 1
ATOM 688 C CA . ALA A 1 94 ? -4.226 -10.948 -10.739 1.00 97.12 94 ALA A CA 1
ATOM 689 C C . ALA A 1 94 ? -4.046 -10.618 -12.236 1.00 97.12 94 ALA A C 1
ATOM 691 O O . ALA A 1 94 ? -4.613 -11.315 -13.077 1.00 97.12 94 ALA A O 1
ATOM 692 N N . GLY A 1 95 ? -3.306 -9.558 -12.589 1.00 95.44 95 GLY A N 1
ATOM 693 C CA . GLY A 1 95 ? -3.131 -9.114 -13.976 1.00 95.44 95 GLY A CA 1
ATOM 694 C C . GLY A 1 95 ? -4.399 -8.533 -14.614 1.00 95.44 95 GLY A C 1
ATOM 695 O O . GLY A 1 95 ? -4.503 -8.459 -15.836 1.00 95.44 95 GLY A O 1
ATOM 696 N N . LEU A 1 96 ? -5.382 -8.136 -13.801 1.00 96.75 96 LEU A N 1
ATOM 697 C CA . LEU A 1 96 ? -6.626 -7.499 -14.247 1.00 96.75 96 LEU A CA 1
ATOM 698 C C . LEU A 1 96 ? -6.472 -5.981 -14.419 1.00 96.75 96 LEU A C 1
ATOM 700 O O . LEU A 1 96 ? -7.297 -5.344 -15.075 1.00 96.75 96 LEU A O 1
ATOM 704 N N . ARG A 1 97 ? -5.430 -5.400 -13.816 1.00 90.19 97 ARG A N 1
ATOM 705 C CA . ARG A 1 97 ? -5.081 -3.978 -13.875 1.00 90.19 97 ARG A CA 1
ATOM 706 C C . ARG A 1 97 ? -3.567 -3.834 -14.057 1.00 90.19 97 ARG A C 1
ATOM 708 O O . ARG A 1 97 ? -2.815 -4.482 -13.337 1.00 90.19 97 ARG A O 1
ATOM 715 N N . ASN A 1 98 ? -3.157 -2.974 -14.994 1.00 78.88 98 ASN A N 1
ATOM 716 C CA . ASN A 1 98 ? -1.760 -2.620 -15.276 1.00 78.88 98 ASN A CA 1
ATOM 717 C C . ASN A 1 98 ? -1.464 -1.193 -14.816 1.00 78.88 98 ASN A C 1
ATOM 719 O O . ASN A 1 98 ? -2.349 -0.334 -15.037 1.00 78.88 98 ASN A O 1
#